Protein AF-A0A1G6PVC6-F1 (afdb_monomer_lite)

Organism: NCBI:txid28234

InterPro domains:
  IPR018649 SHOCT domain [PF09851] (56-83)

Radius of gyration: 29.1 Å; chains: 1; bounding box: 58×32×71 Å

pLDDT: mean 75.05, std 18.05, range [46.03, 96.31]

Structure (mmCIF, N/CA/C/O backbone):
data_AF-A0A1G6PVC6-F1
#
_entry.id   AF-A0A1G6PVC6-F1
#
loop_
_atom_site.group_PDB
_atom_site.id
_atom_site.type_symbol
_atom_site.label_atom_id
_atom_site.label_alt_id
_atom_site.label_comp_id
_atom_site.label_asym_id
_atom_site.label_entity_id
_atom_site.label_seq_id
_atom_site.pdbx_PDB_ins_code
_atom_site.Cartn_x
_atom_site.Cartn_y
_atom_site.Cartn_z
_atom_site.occupancy
_atom_site.B_iso_or_equiv
_atom_site.auth_seq_id
_atom_site.auth_comp_id
_atom_site.auth_asym_id
_atom_site.auth_atom_id
_atom_site.pdbx_PDB_model_num
ATOM 1 N N . MET A 1 1 ? 19.612 -16.500 -45.975 1.00 46.03 1 MET A N 1
ATOM 2 C CA . MET A 1 1 ? 20.155 -16.197 -44.633 1.00 46.03 1 MET A CA 1
ATOM 3 C C . MET A 1 1 ? 20.901 -14.877 -44.734 1.00 46.03 1 MET A C 1
ATOM 5 O O . MET A 1 1 ? 22.027 -14.858 -45.198 1.00 46.03 1 MET A O 1
ATOM 9 N N . MET A 1 2 ? 20.239 -13.763 -44.430 1.00 52.28 2 MET A N 1
ATOM 10 C CA . MET A 1 2 ? 20.845 -12.428 -44.457 1.00 52.28 2 MET A CA 1
ATOM 11 C C . MET A 1 2 ? 20.443 -11.704 -43.172 1.00 52.28 2 MET A C 1
ATOM 13 O O . MET A 1 2 ? 19.542 -10.879 -43.160 1.00 52.28 2 MET A O 1
ATOM 17 N N . HIS A 1 3 ? 21.079 -12.093 -42.071 1.00 55.06 3 HIS A N 1
ATOM 18 C CA . HIS A 1 3 ? 21.044 -11.387 -40.793 1.00 55.06 3 HIS A CA 1
ATOM 19 C C . HIS A 1 3 ? 22.502 -11.133 -40.414 1.00 55.06 3 HIS A C 1
ATOM 21 O O . HIS A 1 3 ? 23.217 -12.079 -40.104 1.00 55.06 3 HIS A O 1
ATOM 27 N N . GLY A 1 4 ? 22.968 -9.885 -40.509 1.00 55.88 4 GLY A N 1
ATOM 28 C CA . GLY A 1 4 ? 24.356 -9.581 -40.141 1.00 55.88 4 GLY A CA 1
ATOM 29 C C . GLY A 1 4 ? 24.892 -8.183 -40.443 1.00 55.88 4 GLY A C 1
ATOM 30 O O . GLY A 1 4 ? 25.998 -7.880 -40.015 1.00 55.88 4 GLY A O 1
ATOM 31 N N . TYR A 1 5 ? 24.154 -7.305 -41.130 1.00 52.22 5 TYR A N 1
ATOM 32 C CA . TYR A 1 5 ? 24.696 -5.986 -41.507 1.00 52.22 5 TYR A CA 1
ATOM 33 C C . TYR A 1 5 ? 24.194 -4.812 -40.659 1.00 52.22 5 TYR A C 1
ATOM 35 O O . TYR A 1 5 ? 24.707 -3.706 -40.794 1.00 52.22 5 TYR A O 1
ATOM 43 N N . PHE A 1 6 ? 23.267 -5.039 -39.724 1.00 49.75 6 PHE A N 1
ATOM 44 C CA . PHE A 1 6 ? 22.771 -3.975 -38.839 1.00 49.75 6 PHE A CA 1
ATOM 45 C C . PHE A 1 6 ? 23.695 -3.654 -37.654 1.00 49.75 6 PHE A C 1
ATOM 47 O O . PHE A 1 6 ? 23.426 -2.712 -36.916 1.00 49.75 6 PHE A O 1
ATOM 54 N N . TRP A 1 7 ? 24.791 -4.402 -37.470 1.00 53.28 7 TRP A N 1
ATOM 55 C CA . TRP A 1 7 ? 25.704 -4.186 -36.341 1.00 53.28 7 TRP A CA 1
ATOM 56 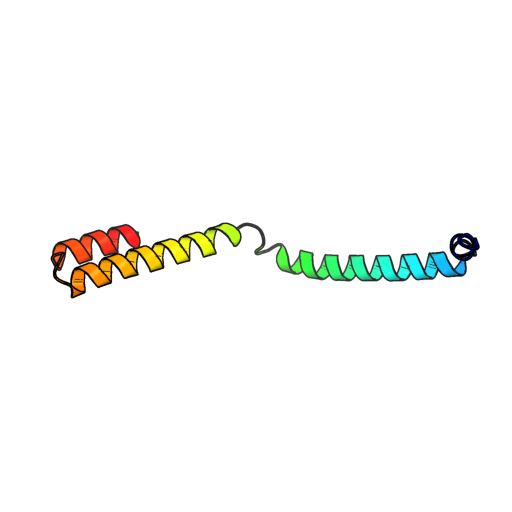C C . TRP A 1 7 ? 26.927 -3.317 -36.686 1.00 53.28 7 TRP A C 1
ATOM 58 O O . TRP A 1 7 ? 27.506 -2.699 -35.801 1.00 53.28 7 TRP A O 1
ATOM 68 N N . ASN A 1 8 ? 27.289 -3.191 -37.969 1.00 54.28 8 ASN A N 1
ATOM 69 C CA . ASN A 1 8 ? 28.516 -2.490 -38.382 1.00 54.28 8 ASN A CA 1
ATOM 70 C C . ASN A 1 8 ? 28.316 -1.021 -38.807 1.00 54.28 8 ASN A C 1
ATOM 72 O O . ASN A 1 8 ? 29.295 -0.312 -39.020 1.00 54.28 8 ASN A O 1
ATOM 76 N N . GLY A 1 9 ? 27.075 -0.528 -38.905 1.00 52.06 9 GLY A N 1
ATOM 77 C CA . GLY A 1 9 ? 26.791 0.872 -39.266 1.00 52.06 9 GLY A CA 1
ATOM 78 C C . GLY A 1 9 ? 26.848 1.862 -38.095 1.00 52.06 9 GLY A C 1
ATOM 79 O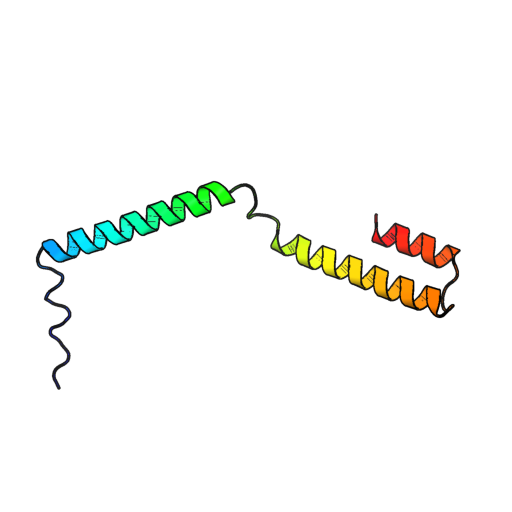 O . GLY A 1 9 ? 26.932 3.068 -38.308 1.00 52.06 9 GLY A O 1
ATOM 80 N N . MET A 1 10 ? 26.830 1.368 -36.854 1.00 51.66 10 MET A N 1
ATOM 81 C CA . MET A 1 10 ? 26.719 2.192 -35.641 1.00 51.66 10 MET A CA 1
ATOM 82 C C . MET A 1 10 ? 28.077 2.575 -35.025 1.00 51.66 10 MET A C 1
ATOM 84 O O . MET A 1 10 ? 28.123 3.142 -33.938 1.00 51.66 10 MET A O 1
ATOM 88 N N . TRP A 1 11 ? 29.180 2.277 -35.722 1.00 52.59 11 TRP A N 1
ATOM 89 C CA . TRP A 1 11 ? 30.553 2.591 -35.297 1.00 52.59 11 TRP A CA 1
ATOM 90 C C . TRP A 1 11 ? 31.241 3.648 -36.181 1.00 52.59 11 TRP A C 1
ATOM 92 O O . TRP A 1 11 ? 32.402 3.985 -35.968 1.00 52.59 11 TRP A O 1
ATOM 102 N N . SER A 1 12 ? 30.533 4.217 -37.161 1.00 56.38 12 SER A N 1
ATOM 103 C CA . SER A 1 12 ? 30.960 5.460 -37.810 1.00 56.38 12 SER A CA 1
ATOM 104 C C . SER A 1 12 ? 30.539 6.618 -36.906 1.00 56.38 12 SER A C 1
ATOM 106 O O . SER A 1 12 ? 29.362 6.730 -36.563 1.00 56.38 12 SER A O 1
ATOM 108 N N . GLY A 1 13 ? 31.502 7.429 -36.460 1.00 56.44 13 GLY A N 1
ATOM 109 C CA . GLY A 1 13 ? 31.442 8.310 -35.283 1.00 56.44 13 GLY A CA 1
ATOM 110 C C . GLY A 1 13 ? 30.200 9.191 -35.078 1.00 56.44 13 GLY A C 1
ATOM 111 O O . GLY A 1 13 ? 29.986 9.639 -33.961 1.00 56.44 13 GLY A O 1
ATOM 112 N N . GLY A 1 14 ? 29.333 9.396 -36.072 1.00 61.91 14 GLY A N 1
ATOM 113 C CA . GLY A 1 14 ? 28.062 10.118 -35.918 1.00 61.91 14 GLY A CA 1
ATOM 114 C C . GLY A 1 14 ? 26.983 9.384 -35.104 1.00 61.91 14 GLY A C 1
ATOM 115 O O . GLY A 1 14 ? 26.205 10.031 -34.404 1.00 61.91 14 GLY A O 1
ATOM 116 N N . GLY A 1 15 ? 26.941 8.046 -35.135 1.00 64.75 15 GLY A N 1
ATOM 117 C CA . GLY A 1 15 ? 25.923 7.266 -34.408 1.00 64.75 15 GLY A CA 1
ATOM 118 C C . GLY A 1 15 ? 26.154 7.221 -32.894 1.00 64.75 15 GLY A C 1
ATOM 119 O O . GLY A 1 15 ? 25.207 7.255 -32.108 1.00 64.75 15 GLY A O 1
ATOM 120 N N . ILE A 1 16 ? 27.423 7.215 -32.482 1.00 64.25 16 ILE A N 1
ATOM 121 C CA . ILE A 1 16 ? 27.823 7.144 -31.072 1.00 64.25 16 ILE A CA 1
ATOM 122 C C . ILE A 1 16 ? 27.502 8.457 -30.351 1.00 64.25 16 ILE A C 1
A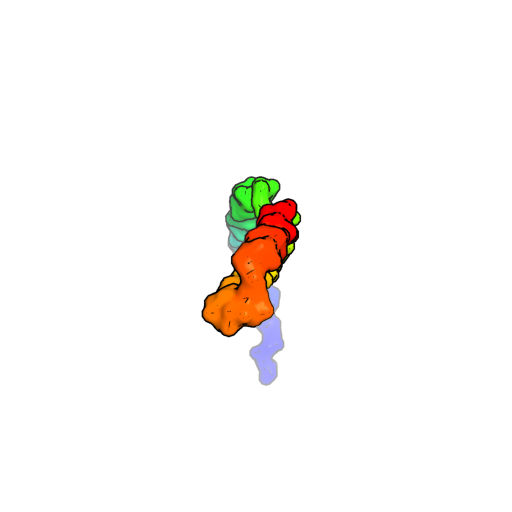TOM 124 O O . ILE A 1 16 ? 26.946 8.422 -29.256 1.00 64.25 16 ILE A O 1
ATOM 128 N N . PHE A 1 17 ? 27.772 9.613 -30.971 1.00 65.88 17 PHE A N 1
ATOM 129 C CA . PHE A 1 17 ? 27.427 10.909 -30.374 1.00 65.88 17 PHE A CA 1
ATOM 130 C C . PHE A 1 17 ? 25.917 11.081 -30.191 1.00 65.88 17 PHE A C 1
ATOM 132 O O . PHE A 1 17 ? 25.486 11.561 -29.144 1.00 65.88 17 PHE A O 1
ATOM 139 N N . MET A 1 18 ? 25.112 10.635 -31.159 1.00 71.75 18 MET A N 1
ATOM 140 C CA . MET A 1 18 ? 23.653 10.643 -31.028 1.00 71.75 18 MET A CA 1
ATOM 141 C C . MET A 1 18 ? 23.182 9.714 -29.900 1.00 71.75 18 MET A C 1
ATOM 143 O O . MET A 1 18 ? 22.379 10.123 -29.067 1.00 71.75 18 MET A O 1
ATOM 147 N N . GLY A 1 19 ? 23.725 8.497 -29.803 1.00 77.00 19 GLY A N 1
ATOM 148 C CA . GLY A 1 19 ? 23.384 7.561 -28.725 1.00 77.00 19 GLY A CA 1
ATOM 149 C C . GLY A 1 19 ? 23.732 8.092 -27.331 1.00 77.00 19 GLY A C 1
ATOM 150 O O . GLY A 1 19 ? 22.898 8.061 -26.428 1.00 77.00 19 GLY A O 1
ATOM 151 N N . ILE A 1 20 ? 24.937 8.643 -27.163 1.00 82.06 20 ILE A N 1
ATOM 152 C CA . ILE A 1 20 ? 25.384 9.227 -25.890 1.00 82.06 20 ILE A CA 1
ATOM 153 C C . ILE A 1 20 ? 24.519 10.433 -25.508 1.00 82.06 20 ILE A C 1
ATOM 155 O O . ILE A 1 20 ? 24.158 10.574 -24.341 1.00 82.06 20 ILE A O 1
ATOM 159 N N . PHE A 1 21 ? 24.137 11.271 -26.476 1.00 85.19 21 PHE A N 1
ATOM 160 C CA . PHE A 1 21 ? 23.257 12.416 -26.243 1.00 85.19 21 PHE A CA 1
ATOM 161 C C . PHE A 1 21 ? 21.890 11.991 -25.679 1.00 85.19 21 PHE A C 1
ATOM 163 O O . PHE A 1 21 ? 21.441 12.541 -24.672 1.00 85.19 21 PHE A O 1
ATOM 170 N N . TRP A 1 22 ? 21.263 10.960 -26.255 1.00 86.25 22 TRP A N 1
ATOM 171 C CA . TRP A 1 22 ? 19.998 10.416 -25.745 1.00 86.25 22 TRP A CA 1
ATOM 172 C C . TRP A 1 22 ? 20.138 9.775 -24.360 1.00 86.25 22 TRP A C 1
ATOM 174 O O . TRP A 1 22 ? 19.287 9.990 -23.497 1.00 86.25 22 TRP A O 1
ATOM 184 N N . ILE A 1 23 ? 21.224 9.037 -24.112 1.00 88.81 23 ILE A N 1
ATOM 185 C CA . ILE A 1 23 ? 21.510 8.448 -22.794 1.00 88.81 23 ILE A CA 1
ATOM 186 C C . ILE A 1 23 ? 21.663 9.548 -21.735 1.00 88.81 23 ILE A C 1
ATOM 188 O O . ILE A 1 23 ? 21.104 9.440 -20.645 1.00 88.81 23 ILE A O 1
ATOM 192 N N . LEU A 1 24 ? 22.367 10.631 -22.062 1.00 91.88 24 LEU A N 1
ATOM 193 C CA . LEU A 1 24 ? 22.585 11.755 -21.154 1.00 91.88 24 LEU A CA 1
ATOM 194 C C . LEU A 1 24 ? 21.270 12.469 -20.799 1.00 91.88 24 LEU A C 1
ATOM 196 O O . LEU A 1 24 ? 21.043 12.779 -19.630 1.00 91.88 24 LEU A O 1
ATOM 200 N N . ILE A 1 25 ? 20.366 12.651 -21.769 1.00 91.38 25 ILE A N 1
ATOM 201 C CA . ILE A 1 25 ? 19.015 13.186 -21.523 1.00 91.38 25 ILE A CA 1
ATOM 202 C C . ILE A 1 25 ? 18.240 12.297 -20.545 1.00 91.38 25 ILE A C 1
ATOM 204 O O . ILE A 1 25 ? 17.660 12.805 -19.585 1.00 91.38 25 ILE A O 1
ATOM 208 N N . ILE A 1 26 ? 18.253 10.976 -20.745 1.00 89.69 26 ILE A N 1
ATOM 209 C CA . ILE A 1 26 ? 17.560 10.028 -19.859 1.00 89.69 26 ILE A CA 1
ATOM 210 C C . ILE A 1 26 ? 18.106 10.132 -18.431 1.00 89.69 26 ILE A C 1
ATOM 212 O O . ILE A 1 26 ? 17.329 10.208 -17.481 1.00 89.69 26 ILE A O 1
ATOM 216 N N . VAL A 1 27 ? 19.430 10.200 -18.266 1.00 91.38 27 VAL A N 1
ATOM 217 C CA . VAL A 1 27 ? 20.066 10.351 -16.948 1.00 91.38 27 VAL A CA 1
ATOM 218 C C . VAL A 1 27 ? 19.641 11.652 -16.262 1.00 91.38 27 VAL A C 1
ATOM 220 O O . VAL A 1 27 ? 19.353 11.631 -15.068 1.00 91.38 27 VAL A O 1
ATOM 223 N N . ILE A 1 28 ? 19.540 12.767 -16.993 1.00 90.88 28 ILE A N 1
ATOM 224 C CA . ILE A 1 28 ? 19.080 14.055 -16.443 1.00 90.88 28 ILE A CA 1
ATOM 225 C C . ILE A 1 28 ? 17.618 13.975 -15.988 1.00 90.88 28 ILE A C 1
ATOM 227 O O . ILE A 1 28 ? 17.287 14.447 -14.899 1.00 90.88 28 ILE A O 1
ATOM 231 N N . VAL A 1 29 ? 16.747 13.359 -16.792 1.00 87.81 29 VAL A N 1
ATOM 232 C CA . VAL A 1 29 ? 15.332 13.172 -16.439 1.00 87.81 29 VAL A CA 1
ATOM 233 C C . VAL A 1 29 ? 15.205 12.309 -15.185 1.00 87.81 29 VAL A C 1
ATOM 235 O O . VAL A 1 29 ? 14.515 12.698 -14.243 1.00 87.81 29 VAL A O 1
ATOM 238 N N . LEU A 1 30 ? 15.919 11.181 -15.128 1.00 84.50 30 LEU A N 1
ATOM 239 C CA . LEU A 1 30 ? 15.952 10.326 -13.941 1.00 84.50 30 LEU A CA 1
ATOM 240 C C . LEU A 1 30 ? 16.498 11.087 -12.729 1.00 84.50 30 LEU A C 1
ATOM 242 O O . LEU A 1 30 ? 15.902 11.019 -11.659 1.00 84.50 30 LEU A O 1
ATOM 246 N N . TYR A 1 31 ? 17.571 11.864 -12.887 1.00 85.06 31 TYR A N 1
ATOM 247 C CA . TYR A 1 31 ? 18.119 12.688 -11.811 1.00 85.06 31 TYR A CA 1
ATOM 248 C C . TYR A 1 31 ? 17.078 13.664 -11.257 1.00 85.06 31 TYR A C 1
ATOM 250 O O . TYR A 1 31 ? 16.915 13.731 -10.045 1.00 85.06 31 TYR A O 1
ATOM 258 N N . PHE A 1 32 ? 16.328 14.374 -12.105 1.00 80.06 32 PHE A N 1
ATOM 259 C CA . PHE A 1 32 ? 15.273 15.290 -11.653 1.00 80.06 32 PHE A CA 1
ATOM 260 C C . PHE A 1 32 ? 14.121 14.564 -10.944 1.00 80.06 32 PHE A C 1
ATOM 262 O O . PHE A 1 32 ? 13.663 15.020 -9.895 1.00 80.06 32 PHE A O 1
ATOM 269 N N . VAL A 1 33 ? 13.689 13.414 -11.470 1.00 73.31 33 VAL A N 1
ATOM 270 C CA . VAL A 1 33 ? 12.632 12.594 -10.858 1.00 73.31 33 VAL A CA 1
ATOM 271 C C . VAL A 1 33 ? 13.074 12.046 -9.496 1.00 73.31 33 VAL A C 1
ATOM 273 O O . VAL A 1 33 ? 12.335 12.151 -8.519 1.00 73.31 33 VAL A O 1
ATOM 276 N N . PHE A 1 34 ? 14.292 11.515 -9.384 1.00 68.19 34 PHE A N 1
ATOM 277 C CA . PHE A 1 34 ? 14.811 10.978 -8.123 1.00 68.19 34 PHE A CA 1
ATOM 278 C C . PHE A 1 34 ? 15.194 12.081 -7.126 1.00 68.19 34 PHE A C 1
ATOM 280 O O . PHE A 1 34 ? 14.939 11.938 -5.933 1.00 68.19 34 PHE A O 1
ATOM 287 N N . ARG A 1 35 ? 15.712 13.228 -7.584 1.00 64.62 35 ARG A N 1
ATOM 288 C CA . ARG A 1 35 ? 16.042 14.379 -6.726 1.00 64.62 35 ARG A CA 1
ATOM 289 C C . ARG A 1 35 ? 14.809 14.941 -6.023 1.00 64.62 35 ARG A C 1
ATOM 291 O O . ARG A 1 35 ? 14.921 15.337 -4.867 1.00 64.62 35 ARG A O 1
ATOM 298 N N . ASN A 1 36 ? 13.652 14.940 -6.686 1.00 56.75 36 ASN A N 1
ATOM 299 C CA . ASN A 1 36 ? 12.397 15.404 -6.093 1.00 56.75 36 ASN A CA 1
ATOM 300 C C . ASN A 1 36 ? 11.716 14.335 -5.214 1.00 56.75 36 ASN A C 1
ATOM 302 O O . ASN A 1 36 ? 10.915 14.662 -4.339 1.00 56.75 36 ASN A O 1
ATOM 306 N N . ASN A 1 37 ? 12.069 13.061 -5.406 1.00 55.53 37 ASN A N 1
ATOM 307 C CA . ASN A 1 37 ? 11.488 11.936 -4.673 1.00 55.53 37 ASN A CA 1
ATOM 308 C C . ASN A 1 37 ? 12.314 11.476 -3.457 1.00 55.53 37 ASN A C 1
ATOM 310 O O . ASN A 1 37 ? 11.816 10.688 -2.648 1.00 55.53 37 ASN A O 1
ATOM 314 N N . ASN A 1 38 ? 13.520 12.017 -3.256 1.00 51.94 38 ASN A N 1
ATOM 315 C CA . ASN A 1 38 ? 14.361 11.717 -2.089 1.00 51.94 38 ASN A CA 1
ATOM 316 C C . ASN A 1 38 ? 13.791 12.202 -0.746 1.00 51.94 38 ASN A C 1
ATOM 318 O O . ASN A 1 38 ? 14.363 11.889 0.295 1.00 51.94 38 ASN A O 1
ATOM 322 N N . ASN A 1 39 ? 12.645 12.887 -0.743 1.00 53.56 39 ASN A N 1
ATOM 323 C CA . ASN A 1 39 ? 11.977 13.271 0.497 1.00 53.56 39 ASN A CA 1
ATOM 324 C C . ASN A 1 39 ? 10.846 12.312 0.900 1.00 53.56 39 ASN A C 1
ATOM 32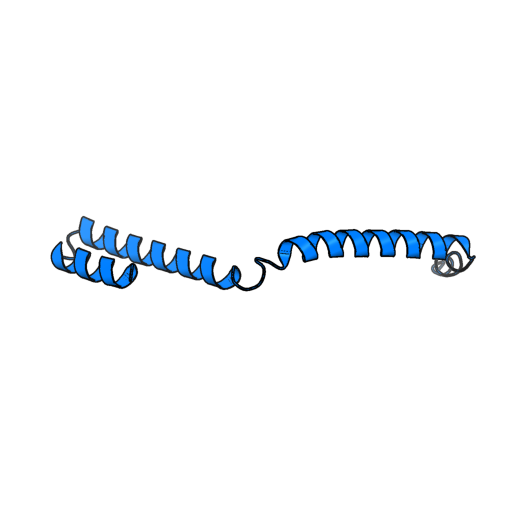6 O O . ASN A 1 39 ? 10.348 12.446 2.008 1.00 53.56 39 ASN A O 1
ATOM 330 N N . ASN A 1 40 ? 10.433 11.345 0.060 1.00 54.03 40 ASN A N 1
ATOM 331 C CA . ASN A 1 40 ? 9.258 10.505 0.366 1.00 54.03 40 ASN A CA 1
ATOM 332 C C . ASN A 1 40 ? 9.333 9.031 -0.086 1.00 54.03 40 ASN A C 1
ATOM 334 O O . ASN A 1 40 ? 8.339 8.313 0.026 1.00 54.03 40 ASN A O 1
ATOM 338 N N . LEU A 1 41 ? 10.479 8.532 -0.560 1.00 52.72 41 LEU A N 1
ATOM 339 C CA . LEU A 1 41 ? 10.625 7.131 -0.994 1.00 52.72 41 LEU A CA 1
ATOM 340 C C . LEU A 1 41 ? 11.313 6.212 0.030 1.00 52.72 41 LEU A C 1
ATOM 342 O O . LEU A 1 41 ? 12.039 5.302 -0.353 1.00 52.72 41 LEU A O 1
ATOM 346 N N . THR A 1 42 ? 11.025 6.396 1.323 1.00 51.84 42 THR A N 1
ATOM 347 C CA . THR A 1 42 ? 11.436 5.427 2.363 1.00 51.84 42 THR A CA 1
ATOM 348 C C . THR A 1 42 ? 10.283 4.837 3.183 1.00 51.84 42 THR A C 1
ATOM 350 O O . THR A 1 42 ? 10.518 3.866 3.881 1.00 51.84 42 THR A O 1
ATOM 353 N N . ASN A 1 43 ? 9.021 5.291 3.085 1.00 49.22 43 ASN A N 1
ATOM 354 C CA . ASN A 1 43 ? 7.973 4.776 3.998 1.00 49.22 43 ASN A CA 1
ATOM 355 C C . ASN A 1 43 ? 6.563 4.564 3.415 1.00 49.22 43 ASN A C 1
ATOM 357 O O . ASN A 1 43 ? 5.631 4.327 4.179 1.00 49.22 43 ASN A O 1
ATOM 361 N N . ASN A 1 44 ? 6.344 4.603 2.097 1.00 47.91 44 ASN A N 1
ATOM 362 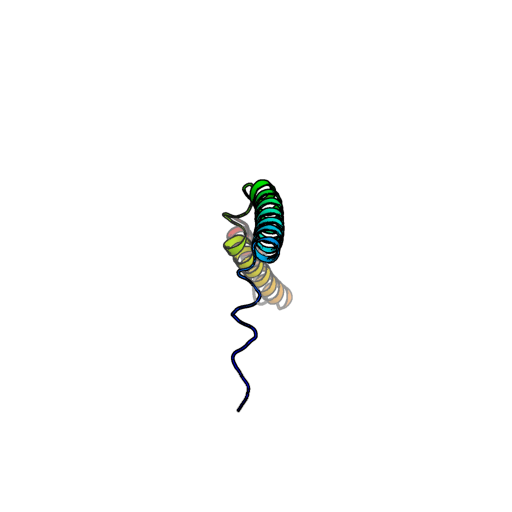C CA . ASN A 1 44 ? 4.974 4.458 1.572 1.00 47.91 44 ASN A CA 1
ATOM 363 C C . ASN A 1 44 ? 4.522 3.020 1.276 1.00 47.91 44 ASN A C 1
ATOM 365 O O . ASN A 1 44 ? 3.327 2.806 1.158 1.00 47.91 44 ASN A O 1
ATOM 369 N N . GLY A 1 45 ? 5.395 2.010 1.259 1.00 46.38 45 GLY A N 1
ATOM 370 C CA . GLY A 1 45 ? 4.953 0.612 1.098 1.00 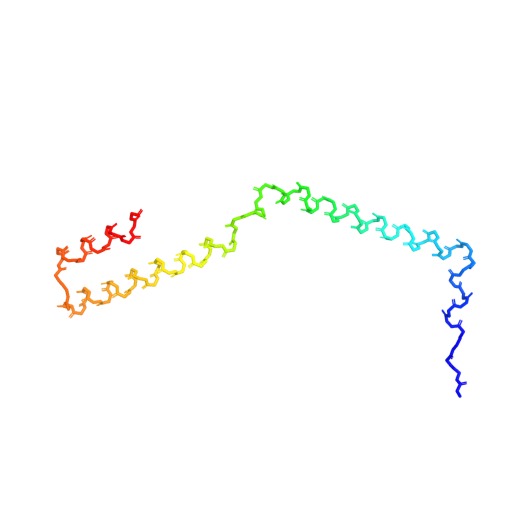46.38 45 GLY A CA 1
ATOM 371 C C . GLY A 1 45 ? 4.219 0.039 2.319 1.00 46.38 45 GLY A C 1
ATOM 372 O O . GLY A 1 45 ? 3.292 -0.750 2.173 1.00 46.38 45 GLY A O 1
ATOM 373 N N . GLN A 1 46 ? 4.584 0.478 3.527 1.00 51.28 46 GLN A N 1
ATOM 374 C CA . GLN A 1 46 ? 4.025 -0.060 4.775 1.00 51.28 46 GLN A CA 1
ATOM 375 C C . GLN A 1 46 ? 2.794 0.717 5.271 1.00 51.28 46 GLN A C 1
ATOM 377 O O . GLN A 1 46 ? 1.915 0.142 5.910 1.00 51.28 46 GLN A O 1
ATOM 382 N N . ASN A 1 47 ? 2.676 2.008 4.938 1.00 51.50 47 ASN A N 1
ATOM 383 C CA . ASN A 1 47 ? 1.550 2.834 5.387 1.00 51.50 47 ASN A CA 1
ATOM 384 C C . ASN A 1 47 ? 0.234 2.540 4.644 1.00 51.50 47 ASN A C 1
ATOM 386 O O . ASN A 1 47 ? -0.827 2.612 5.265 1.00 51.50 47 ASN A O 1
ATOM 390 N N . TYR A 1 48 ? 0.274 2.154 3.360 1.00 51.88 48 TYR A N 1
ATOM 391 C CA . TYR A 1 48 ? -0.940 1.726 2.645 1.00 51.88 48 TYR A CA 1
ATOM 392 C C . TYR A 1 48 ? -1.472 0.385 3.167 1.00 51.88 48 TYR A C 1
ATOM 394 O O . TYR A 1 48 ? -2.676 0.244 3.361 1.00 51.88 48 TYR A O 1
ATOM 402 N N . GLN A 1 49 ? -0.593 -0.576 3.477 1.00 54.72 49 GLN A N 1
ATOM 403 C CA . GLN A 1 49 ? -1.020 -1.842 4.085 1.00 54.72 49 GLN A CA 1
ATOM 404 C C . GLN A 1 49 ? -1.575 -1.635 5.501 1.00 54.72 49 GLN A C 1
ATOM 406 O O . GLN A 1 49 ? -2.618 -2.199 5.830 1.00 54.72 49 GLN A O 1
ATOM 411 N N . LYS A 1 50 ? -0.940 -0.778 6.317 1.00 57.97 50 LYS A N 1
ATOM 412 C CA . LYS A 1 50 ? -1.418 -0.485 7.675 1.00 57.97 50 LYS A CA 1
ATOM 413 C C . LYS A 1 50 ? -2.780 0.222 7.671 1.00 57.97 50 LYS A C 1
ATOM 415 O O . LYS A 1 50 ? -3.658 -0.187 8.427 1.00 57.97 50 LYS A O 1
ATOM 420 N N . ARG A 1 51 ? -2.999 1.225 6.806 1.00 61.81 51 ARG A N 1
ATOM 421 C CA . ARG A 1 51 ? -4.318 1.884 6.681 1.00 61.81 51 ARG A CA 1
ATOM 422 C C . ARG A 1 51 ? -5.417 0.896 6.304 1.00 61.81 51 ARG A C 1
ATOM 424 O O . ARG A 1 51 ? -6.423 0.846 6.998 1.00 61.81 51 ARG A O 1
ATOM 431 N N . ASN A 1 52 ? -5.168 0.040 5.312 1.00 69.56 52 ASN A N 1
ATOM 432 C CA . ASN A 1 52 ? -6.149 -0.965 4.900 1.00 69.56 52 ASN A CA 1
ATOM 433 C C . ASN A 1 52 ? -6.526 -1.914 6.050 1.00 69.56 52 ASN A C 1
ATOM 435 O O . ASN A 1 52 ? -7.703 -2.201 6.237 1.00 69.56 52 ASN A O 1
ATOM 439 N N . SER A 1 53 ? -5.555 -2.349 6.863 1.00 78.19 53 SER A N 1
ATOM 440 C CA . SER A 1 53 ? -5.841 -3.223 8.012 1.00 78.19 53 SER A CA 1
ATOM 441 C C . SER A 1 53 ? -6.642 -2.545 9.132 1.00 78.19 53 SER A C 1
ATOM 443 O O . SER A 1 53 ? -7.482 -3.189 9.759 1.00 78.19 53 SER A O 1
ATOM 445 N N . VAL A 1 54 ? -6.416 -1.249 9.378 1.00 85.06 54 VAL A N 1
ATOM 446 C CA . VAL A 1 54 ? -7.156 -0.478 10.391 1.00 85.06 54 VAL A CA 1
ATOM 447 C C . VAL A 1 54 ? -8.599 -0.254 9.938 1.00 85.06 54 VAL A C 1
ATOM 449 O O . VAL A 1 54 ? -9.528 -0.482 10.714 1.00 85.06 54 VAL A O 1
ATOM 452 N N . ASP A 1 55 ? -8.794 0.119 8.673 1.00 85.69 55 ASP A N 1
ATOM 453 C CA . ASP A 1 55 ? -10.122 0.335 8.095 1.00 85.69 55 ASP A CA 1
ATOM 454 C C . ASP A 1 55 ? -10.946 -0.963 8.069 1.00 85.69 55 ASP A C 1
ATOM 456 O O . ASP A 1 55 ? -12.136 -0.961 8.397 1.00 85.69 55 ASP A O 1
ATOM 460 N N . GLU A 1 56 ? -10.314 -2.098 7.757 1.00 88.69 56 GLU A N 1
ATOM 461 C CA . GLU A 1 56 ? -10.963 -3.409 7.779 1.00 88.69 56 GLU A CA 1
ATOM 462 C C . GLU A 1 56 ? -11.358 -3.844 9.199 1.00 88.69 56 GLU A C 1
ATOM 464 O O . GLU A 1 56 ? -12.491 -4.283 9.418 1.00 88.69 56 GLU A O 1
ATOM 469 N N . ALA A 1 57 ? -10.475 -3.650 10.186 1.00 89.94 57 ALA A N 1
ATOM 470 C CA . ALA A 1 57 ? -10.766 -3.954 11.586 1.00 89.94 57 ALA A CA 1
ATOM 471 C C . ALA A 1 57 ? -11.927 -3.105 12.135 1.00 89.94 57 ALA A C 1
ATOM 473 O O . ALA A 1 57 ? -12.811 -3.629 12.818 1.00 89.94 57 ALA A O 1
ATOM 474 N N . LEU A 1 58 ? -11.968 -1.810 11.800 1.00 93.31 58 LEU A N 1
ATOM 475 C CA . LEU A 1 58 ? -13.076 -0.925 12.170 1.00 93.31 58 LEU A CA 1
ATOM 476 C C . LEU A 1 58 ? -14.386 -1.327 11.489 1.00 93.31 58 LEU A C 1
ATOM 478 O O . LEU A 1 58 ? -15.440 -1.267 12.123 1.00 93.31 58 LEU A O 1
ATOM 482 N N . ARG A 1 59 ? -14.341 -1.767 10.225 1.00 92.94 59 ARG A N 1
ATOM 483 C CA . ARG A 1 59 ? -15.531 -2.237 9.502 1.00 92.94 59 ARG A CA 1
ATOM 484 C C . ARG A 1 59 ? -16.153 -3.457 10.179 1.00 92.94 59 ARG A C 1
ATOM 486 O O . ARG A 1 59 ? -17.349 -3.435 10.455 1.00 92.94 59 ARG A O 1
ATOM 493 N N . ILE A 1 60 ? -15.343 -4.466 10.502 1.00 94.19 60 ILE A N 1
ATOM 494 C CA . ILE A 1 60 ? -15.800 -5.679 11.203 1.00 94.19 60 ILE A CA 1
ATOM 495 C C . ILE A 1 60 ? -16.356 -5.321 12.587 1.00 94.19 60 ILE A C 1
ATOM 497 O O . ILE A 1 60 ? -17.376 -5.858 13.014 1.00 94.19 60 ILE A O 1
ATOM 501 N N . LEU A 1 61 ? -15.704 -4.398 13.299 1.00 95.06 61 LEU A N 1
ATOM 502 C CA . LEU A 1 61 ? -16.166 -3.953 14.611 1.00 95.06 61 LEU A CA 1
ATOM 503 C C . LEU A 1 61 ? -17.533 -3.246 14.538 1.00 95.06 61 LEU A C 1
ATOM 505 O O . LEU A 1 61 ? -18.399 -3.505 15.371 1.00 95.06 61 LEU A O 1
ATOM 509 N N . ASN A 1 62 ? -17.735 -2.378 13.541 1.00 95.06 62 ASN A N 1
ATOM 510 C CA . ASN A 1 62 ? -19.009 -1.692 13.316 1.00 95.06 62 ASN A CA 1
ATOM 511 C C . ASN A 1 62 ? -20.130 -2.673 12.958 1.00 95.06 62 ASN A C 1
ATOM 513 O O . ASN A 1 62 ? -21.234 -2.542 13.478 1.00 95.06 62 ASN A O 1
ATOM 517 N N . GLU A 1 63 ? -19.848 -3.652 12.098 1.00 96.19 63 GLU A N 1
ATOM 518 C CA . GLU A 1 63 ? -20.813 -4.679 11.692 1.00 96.19 63 GLU A CA 1
ATOM 519 C C . GLU A 1 63 ? -21.346 -5.447 12.908 1.00 96.19 63 GLU A C 1
ATOM 521 O O . GLU A 1 63 ? -22.554 -5.510 13.120 1.00 96.19 63 GLU A O 1
ATOM 526 N N . LYS A 1 64 ? -20.449 -5.913 13.784 1.00 95.25 64 LYS A N 1
ATOM 527 C CA . LYS A 1 64 ? -20.826 -6.622 15.017 1.00 95.25 64 LYS A CA 1
ATOM 528 C C . LYS A 1 64 ? -21.651 -5.770 15.977 1.00 95.25 64 LYS A C 1
ATOM 530 O O . LYS A 1 64 ? -22.554 -6.285 16.629 1.00 95.25 64 LYS A O 1
ATOM 535 N N . TYR A 1 65 ? -21.356 -4.473 16.069 1.00 96.12 65 TYR A N 1
ATOM 536 C CA . TYR A 1 65 ? -22.127 -3.550 16.904 1.00 96.12 65 TYR A CA 1
ATOM 537 C C . TYR A 1 65 ? -23.545 -3.343 16.362 1.00 96.12 65 TYR A C 1
ATOM 539 O O . TYR A 1 65 ? -24.507 -3.425 17.120 1.00 96.12 65 TYR A O 1
ATOM 547 N N . VAL A 1 66 ? -23.689 -3.133 15.049 1.00 96.31 66 VAL A N 1
ATOM 548 C CA . VAL A 1 66 ? -25.002 -2.973 14.400 1.00 96.31 66 VAL A CA 1
ATOM 549 C C . VAL A 1 66 ? -25.830 -4.255 14.489 1.00 96.31 66 VAL A C 1
ATOM 551 O O . VAL A 1 66 ? -27.034 -4.183 14.721 1.00 96.31 66 VAL A O 1
ATOM 554 N N . ASN A 1 67 ? -25.189 -5.420 14.376 1.00 95.44 67 ASN A N 1
ATOM 555 C CA . ASN A 1 67 ? -25.834 -6.720 14.567 1.00 95.44 67 ASN A CA 1
ATOM 556 C C . ASN A 1 67 ? -26.218 -6.997 16.035 1.00 95.44 67 ASN A C 1
ATOM 558 O O . ASN A 1 67 ? -26.911 -7.976 16.305 1.00 95.44 67 ASN A O 1
ATOM 562 N N . GLY A 1 68 ? -25.773 -6.167 16.986 1.00 94.81 68 GLY A N 1
ATOM 563 C CA . GLY A 1 68 ? -26.010 -6.362 18.418 1.00 94.81 68 GLY A CA 1
ATOM 564 C C . GLY A 1 68 ? -25.204 -7.511 19.032 1.00 94.81 68 GLY A C 1
ATOM 565 O O . GLY A 1 68 ? -25.532 -7.969 20.123 1.00 94.81 68 GLY A O 1
ATOM 566 N N . GLU A 1 69 ? -24.155 -7.986 18.353 1.00 96.00 69 GLU A N 1
ATOM 567 C CA . GLU A 1 69 ? -23.273 -9.058 18.839 1.00 96.00 69 GLU A CA 1
ATOM 568 C C . GLU A 1 69 ? -22.335 -8.590 19.962 1.00 96.00 69 GLU A C 1
ATOM 570 O O . GLU A 1 69 ? -21.797 -9.414 20.699 1.00 96.00 69 GLU A O 1
ATOM 575 N N . ILE A 1 70 ? -22.113 -7.277 20.076 1.00 95.62 70 ILE A N 1
ATOM 576 C CA . ILE A 1 70 ? -21.258 -6.649 21.091 1.00 95.62 70 ILE A CA 1
ATOM 577 C C . ILE A 1 70 ? -21.967 -5.458 21.732 1.00 95.62 70 ILE A C 1
ATOM 579 O O . ILE A 1 70 ? -22.777 -4.783 21.093 1.00 95.62 70 ILE A O 1
ATOM 583 N N . SER A 1 71 ? -21.630 -5.167 22.988 1.00 95.06 71 SER A N 1
ATOM 584 C CA . SER A 1 71 ? -22.178 -4.004 23.692 1.00 95.06 71 SER A CA 1
ATOM 585 C C . SER A 1 71 ? -21.504 -2.692 23.260 1.00 95.06 71 SER A C 1
ATOM 587 O O . SER A 1 71 ? -20.406 -2.680 22.697 1.00 95.06 71 SER A O 1
ATOM 589 N N . GLU A 1 72 ? -22.136 -1.552 23.556 1.00 93.25 72 GLU A N 1
ATOM 590 C CA . GLU A 1 72 ? -21.554 -0.226 23.290 1.00 93.25 72 GLU A CA 1
ATOM 591 C C . GLU A 1 72 ? -20.217 -0.018 24.028 1.00 93.25 72 GLU A C 1
ATOM 593 O O . GLU A 1 72 ? -19.290 0.602 23.500 1.00 93.25 72 GLU A O 1
ATOM 598 N N . GLU A 1 73 ? -20.096 -0.561 25.240 1.00 95.06 73 GLU A N 1
ATOM 599 C CA . GLU A 1 73 ? -18.872 -0.489 26.039 1.00 95.06 73 GLU A CA 1
ATOM 600 C C . GLU A 1 73 ? -17.731 -1.283 25.385 1.00 95.06 73 GLU A C 1
ATOM 602 O O . GLU A 1 73 ? -16.622 -0.769 25.213 1.00 95.06 73 GLU A O 1
ATOM 607 N N . GLU A 1 74 ? -18.017 -2.506 24.929 1.00 92.81 74 GLU A N 1
ATOM 608 C CA . GLU A 1 74 ? -17.051 -3.328 24.197 1.00 92.81 74 GLU A CA 1
ATOM 609 C C . GLU A 1 74 ? -16.635 -2.686 22.872 1.00 92.81 74 GLU A C 1
ATOM 611 O O . GLU A 1 74 ? -15.451 -2.706 22.517 1.00 92.81 74 GLU A O 1
ATOM 616 N N . TYR A 1 75 ? -17.588 -2.088 22.154 1.00 95.06 75 TYR A N 1
ATOM 617 C CA . TYR A 1 75 ? -17.329 -1.356 20.920 1.00 95.06 75 TYR A CA 1
ATOM 618 C C . TYR A 1 75 ? -16.344 -0.203 21.149 1.00 95.06 75 TYR A C 1
ATOM 620 O O . TYR A 1 75 ? -15.332 -0.104 20.450 1.00 95.06 75 TYR A O 1
ATOM 628 N N . LYS A 1 76 ? -16.589 0.643 22.160 1.00 94.75 76 LYS A N 1
ATOM 629 C CA . LYS A 1 76 ? -15.721 1.790 22.480 1.00 94.75 76 LYS A CA 1
ATOM 630 C C . LYS A 1 76 ? -14.312 1.348 22.870 1.00 94.75 76 LYS A C 1
ATOM 632 O O . LYS A 1 76 ? -13.342 1.889 22.339 1.00 94.75 76 LYS A O 1
ATOM 637 N N . ASN A 1 77 ? -14.190 0.332 23.725 1.00 95.00 77 ASN A N 1
ATOM 638 C CA . ASN A 1 77 ? -12.890 -0.191 24.150 1.00 95.00 77 ASN A CA 1
ATOM 639 C C . ASN A 1 77 ? -12.078 -0.741 22.968 1.00 95.00 77 ASN A C 1
ATOM 641 O O . ASN A 1 77 ? -10.911 -0.393 22.796 1.00 95.00 77 ASN A O 1
ATOM 645 N N . LYS A 1 78 ? -12.696 -1.551 22.099 1.00 93.56 78 LYS A N 1
ATOM 646 C CA . LYS A 1 78 ? -12.015 -2.121 20.923 1.00 93.56 78 LYS A CA 1
ATOM 647 C C . LYS A 1 78 ? -11.662 -1.053 19.887 1.00 93.56 78 LYS A C 1
ATOM 649 O O . LYS A 1 78 ? -10.574 -1.102 19.324 1.00 93.56 78 LYS A O 1
ATOM 654 N N . LYS A 1 79 ? -12.538 -0.070 19.667 1.00 93.75 79 LYS A N 1
ATOM 655 C CA . LYS A 1 79 ? -12.281 1.053 18.757 1.00 93.75 79 LYS A CA 1
ATOM 656 C C . LYS A 1 79 ? -11.073 1.873 19.206 1.00 93.75 79 LYS A C 1
ATOM 658 O O . LYS A 1 79 ? -10.217 2.178 18.383 1.00 93.75 79 LYS A O 1
ATOM 663 N N . ASN A 1 80 ? -10.972 2.169 20.501 1.00 92.81 80 ASN A N 1
ATOM 664 C CA . ASN A 1 80 ? -9.821 2.878 21.059 1.00 92.81 80 ASN A CA 1
ATOM 665 C C . ASN A 1 80 ? -8.526 2.071 20.899 1.00 92.81 80 ASN A C 1
ATOM 667 O O . ASN A 1 80 ? -7.506 2.640 20.535 1.00 92.81 80 ASN A O 1
ATOM 671 N N . ASN A 1 81 ? -8.575 0.748 21.080 1.00 92.50 81 ASN A N 1
ATOM 672 C CA . ASN A 1 81 ? -7.409 -0.120 20.880 1.00 92.50 81 ASN A CA 1
ATOM 673 C C . ASN A 1 81 ? -6.935 -0.195 19.419 1.00 92.50 81 ASN A C 1
ATOM 675 O O . ASN A 1 81 ? -5.766 -0.468 19.187 1.00 92.50 81 ASN A O 1
ATOM 679 N N . ILE A 1 82 ? -7.829 0.002 18.443 1.00 88.94 82 ILE A N 1
ATOM 680 C CA . ILE A 1 82 ? -7.490 0.004 17.008 1.00 88.94 82 ILE A CA 1
ATOM 681 C C . ILE A 1 82 ? -6.924 1.364 16.565 1.00 88.94 82 ILE A C 1
ATOM 683 O O . ILE A 1 82 ? -6.136 1.428 15.622 1.00 88.94 82 ILE A O 1
ATOM 687 N N . LEU A 1 83 ? -7.362 2.449 17.210 1.00 85.94 83 LEU A N 1
ATOM 688 C CA . LEU A 1 83 ? -6.978 3.823 16.871 1.00 85.94 83 LEU A CA 1
ATOM 689 C C . LEU A 1 83 ? -5.746 4.335 17.639 1.00 85.94 83 LEU A C 1
ATOM 691 O O . LEU A 1 83 ? -5.145 5.310 17.186 1.00 85.94 83 LEU A O 1
ATOM 695 N N . ASN A 1 84 ? -5.399 3.711 18.770 1.00 78.31 84 ASN A N 1
ATOM 696 C CA . ASN A 1 84 ? -4.143 3.933 19.503 1.00 78.31 84 ASN A CA 1
ATOM 697 C C . ASN A 1 84 ? -2.945 3.306 18.780 1.00 78.31 84 ASN A C 1
ATOM 699 O O . ASN A 1 84 ? -1.866 3.939 18.794 1.00 78.31 84 ASN A O 1
#

Secondary structure (DSSP, 8-state):
----SSSSGGGSTHHHHHHHHHHHHHHHHHHHHHHHHTTTSSSHHHHHHHHHHHHHHHHHHHHHHHTTSS-HHHHHHHHHHHH-

Foldseek 3Di:
DDDDDPPPPCPPVVNVVVVVVVVVVVVVVVCVVVVVCVVPPPPDVVVVVLVVVLVVQLVVLVVCVVVVVDDPVRSVVVNVVSVD

Sequence (84 aa):
MMHGYFWNGMWSGGGIFMGIFWILIIVIVLYFVFRNNNNNLTNNGQNYQKRNSVDEALRILNEKYVNGEISEEEYKNKKNNILN